Protein AF-A0A7V3DXQ4-F1 (afdb_monomer_lite)

Structure (mmCIF, N/CA/C/O backbone):
data_AF-A0A7V3DXQ4-F1
#
_entry.id   AF-A0A7V3DXQ4-F1
#
loop_
_atom_site.group_PDB
_atom_site.id
_atom_site.type_symbol
_atom_site.label_atom_id
_atom_site.label_alt_id
_atom_site.label_comp_id
_atom_site.label_asym_id
_atom_site.label_entity_id
_atom_site.label_seq_id
_atom_site.pdbx_PDB_ins_code
_atom_site.Cartn_x
_atom_site.Cartn_y
_atom_site.Cartn_z
_atom_site.occupancy
_atom_site.B_iso_or_equiv
_atom_site.auth_seq_id
_atom_site.auth_comp_id
_atom_site.auth_asym_id
_atom_site.auth_atom_id
_atom_site.pdbx_PDB_model_num
ATOM 1 N N . MET A 1 1 ? 0.485 4.173 10.092 1.00 95.25 1 MET A N 1
ATOM 2 C CA . MET A 1 1 ? 0.490 3.187 8.989 1.00 95.25 1 MET A CA 1
ATOM 3 C C . MET A 1 1 ? 1.765 3.364 8.202 1.00 95.25 1 MET A C 1
ATOM 5 O O . MET A 1 1 ? 2.029 4.469 7.755 1.00 95.25 1 MET A O 1
ATOM 9 N N . PHE A 1 2 ? 2.516 2.291 8.018 1.00 97.06 2 PHE A N 1
ATOM 10 C CA . PHE A 1 2 ? 3.703 2.244 7.178 1.00 97.06 2 PHE A CA 1
ATOM 11 C C . PHE A 1 2 ? 3.338 1.596 5.847 1.00 97.06 2 PHE A C 1
ATOM 13 O O . PHE A 1 2 ? 2.671 0.558 5.842 1.00 97.06 2 PHE A O 1
ATOM 20 N N . ILE A 1 3 ? 3.712 2.198 4.721 1.00 97.31 3 ILE A N 1
ATOM 21 C CA . ILE A 1 3 ? 3.356 1.670 3.398 1.00 97.31 3 ILE A CA 1
ATOM 22 C C . ILE A 1 3 ? 4.396 2.017 2.335 1.00 97.31 3 ILE A C 1
ATOM 24 O O . ILE A 1 3 ? 4.902 3.132 2.266 1.00 97.31 3 ILE A O 1
ATOM 28 N N . THR A 1 4 ? 4.681 1.060 1.457 1.00 95.81 4 THR A N 1
ATOM 29 C CA . THR A 1 4 ? 5.441 1.282 0.226 1.00 95.81 4 THR A CA 1
ATOM 30 C C . THR A 1 4 ? 4.990 0.321 -0.866 1.00 95.81 4 THR A C 1
ATOM 32 O O . THR A 1 4 ? 4.378 -0.715 -0.595 1.00 95.81 4 THR A O 1
ATOM 35 N N . ALA A 1 5 ? 5.284 0.658 -2.117 1.00 93.19 5 ALA A N 1
ATOM 36 C CA . ALA A 1 5 ? 5.005 -0.201 -3.255 1.00 93.19 5 ALA A CA 1
ATOM 37 C C . ALA A 1 5 ? 6.027 0.012 -4.366 1.00 93.19 5 ALA A C 1
ATOM 39 O O . ALA A 1 5 ? 6.493 1.134 -4.566 1.00 93.19 5 ALA A O 1
ATOM 40 N N . ASP A 1 6 ? 6.275 -1.040 -5.143 1.00 89.31 6 ASP A N 1
ATOM 41 C CA . ASP A 1 6 ? 6.931 -0.907 -6.439 1.00 89.31 6 ASP A CA 1
ATOM 42 C C . ASP A 1 6 ? 5.851 -0.830 -7.538 1.00 89.31 6 ASP A C 1
ATOM 44 O O . ASP A 1 6 ? 5.105 -1.786 -7.761 1.00 89.31 6 ASP A O 1
ATOM 48 N N . THR A 1 7 ? 5.678 0.290 -8.242 1.00 84.50 7 THR A N 1
ATOM 49 C CA . THR A 1 7 ? 6.496 1.524 -8.203 1.00 84.50 7 THR A CA 1
ATOM 50 C C . THR A 1 7 ? 5.781 2.647 -7.448 1.00 84.50 7 THR A C 1
ATOM 52 O O . THR A 1 7 ? 6.397 3.547 -6.882 1.00 84.50 7 THR A O 1
ATOM 55 N N . ARG A 1 8 ? 4.446 2.631 -7.469 1.00 89.75 8 ARG A N 1
ATOM 56 C CA . ARG A 1 8 ? 3.579 3.630 -6.838 1.00 89.75 8 ARG A CA 1
ATOM 57 C C . ARG A 1 8 ? 2.358 2.960 -6.239 1.00 89.75 8 ARG A C 1
ATOM 59 O O . ARG A 1 8 ? 1.908 1.928 -6.737 1.00 89.75 8 ARG A O 1
ATOM 66 N N . TYR A 1 9 ? 1.760 3.605 -5.247 1.00 93.56 9 TYR A N 1
ATOM 67 C CA . TYR A 1 9 ? 0.495 3.187 -4.665 1.00 93.56 9 TYR A CA 1
ATOM 68 C C . TYR A 1 9 ? -0.515 4.337 -4.585 1.00 93.56 9 TYR A C 1
ATOM 70 O O . TYR A 1 9 ? -0.148 5.507 -4.496 1.00 93.56 9 TYR A O 1
ATOM 78 N N . GLN A 1 10 ? -1.803 3.999 -4.580 1.00 94.50 10 GLN A N 1
ATOM 79 C CA . GLN A 1 10 ? -2.878 4.859 -4.078 1.00 94.50 10 GLN A CA 1
ATOM 80 C C . GLN A 1 10 ? -3.597 4.113 -2.957 1.00 94.50 10 GLN A C 1
ATOM 82 O O . GLN A 1 10 ? -4.130 3.027 -3.204 1.00 94.50 10 GLN A O 1
ATOM 87 N N . LEU A 1 11 ? -3.588 4.675 -1.750 1.00 95.69 11 LEU A N 1
ATOM 88 C CA . LEU A 1 11 ? -4.205 4.087 -0.564 1.00 95.69 11 LEU A CA 1
ATOM 89 C C . LEU A 1 11 ? -5.629 4.614 -0.388 1.00 95.69 11 LEU A C 1
ATOM 91 O O . LEU A 1 11 ? -5.883 5.819 -0.467 1.00 95.69 11 LEU A O 1
ATOM 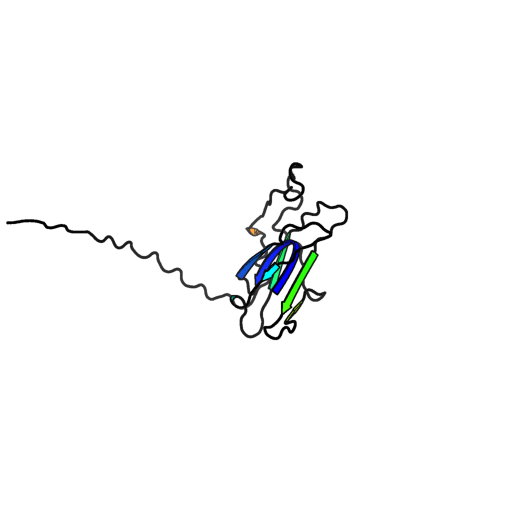95 N N . TYR A 1 12 ? -6.536 3.689 -0.098 1.00 95.62 12 TYR A N 1
ATOM 96 C CA . TYR A 1 12 ? -7.906 3.959 0.294 1.00 95.62 12 TYR A CA 1
ATOM 97 C C . TYR A 1 12 ? -8.228 3.221 1.591 1.00 95.62 12 TYR A C 1
ATOM 99 O O . TYR A 1 12 ? -7.933 2.030 1.714 1.00 95.62 12 TYR A O 1
ATOM 107 N N . ILE A 1 13 ? -8.895 3.891 2.525 1.00 95.69 13 ILE A N 1
ATOM 108 C CA . ILE A 1 13 ? -9.438 3.281 3.743 1.00 95.69 13 ILE A CA 1
ATOM 109 C C . ILE A 1 13 ? -10.933 3.566 3.763 1.00 95.69 13 ILE A C 1
ATOM 111 O O . ILE A 1 13 ? -11.358 4.696 3.541 1.00 95.69 13 ILE A O 1
ATOM 115 N N . ASN A 1 14 ? -11.746 2.521 3.928 1.00 94.31 14 ASN A N 1
ATOM 116 C CA . ASN A 1 14 ? -13.212 2.612 3.924 1.00 94.31 14 ASN A CA 1
ATOM 117 C C . ASN A 1 14 ? -13.784 3.359 2.697 1.00 94.31 14 ASN A C 1
ATOM 119 O O . ASN A 1 14 ? -14.816 4.019 2.761 1.00 94.31 14 ASN A O 1
ATOM 123 N N . GLY A 1 15 ? -13.096 3.256 1.555 1.00 89.19 15 GLY A N 1
ATOM 124 C CA . GLY A 1 15 ? -13.475 3.890 0.288 1.00 89.19 15 GLY A CA 1
ATOM 125 C C . GLY A 1 15 ? -13.032 5.347 0.137 1.00 89.19 15 GLY A C 1
ATOM 126 O O . GLY A 1 15 ? -13.144 5.895 -0.960 1.00 89.19 15 GLY A O 1
ATOM 127 N N . GLN A 1 16 ? -12.488 5.960 1.186 1.00 93.38 16 GLN A N 1
ATOM 128 C CA . GLN A 1 16 ? -11.931 7.308 1.146 1.00 93.38 16 GLN A CA 1
ATOM 129 C C . GLN A 1 16 ? -10.476 7.264 0.683 1.00 93.38 16 GLN A C 1
ATOM 131 O O . GLN A 1 16 ? -9.716 6.388 1.086 1.00 93.38 16 GLN A O 1
ATOM 136 N N . PHE A 1 17 ? -10.102 8.190 -0.201 1.00 94.62 17 PHE A N 1
ATOM 137 C CA . PHE A 1 1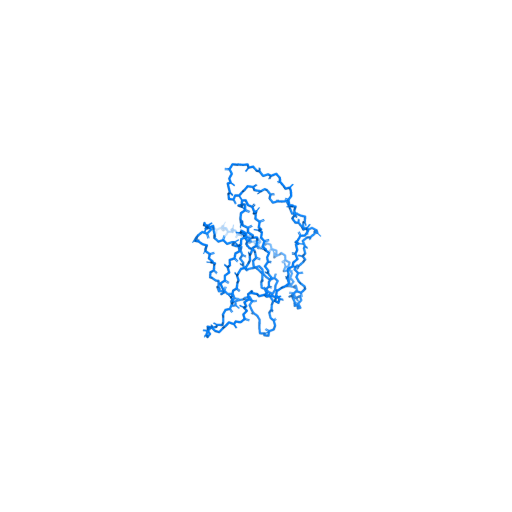7 ? -8.714 8.357 -0.626 1.00 94.62 17 PHE A CA 1
ATOM 138 C C . PHE A 1 17 ? -7.893 8.943 0.522 1.00 94.62 17 PHE A C 1
ATOM 140 O O . PHE A 1 17 ? -8.299 9.952 1.091 1.00 94.62 17 PHE A O 1
ATOM 147 N N . VAL A 1 18 ? -6.749 8.323 0.813 1.00 95.94 18 VAL A N 1
ATOM 148 C CA . VAL A 1 18 ? -5.817 8.773 1.854 1.00 95.94 18 VAL A CA 1
ATOM 149 C C . VAL A 1 18 ? -4.644 9.506 1.208 1.00 95.94 18 VAL A C 1
ATOM 151 O O . VAL A 1 18 ? -4.484 10.708 1.376 1.00 95.94 18 VAL A O 1
ATOM 154 N N . GLN A 1 19 ? -3.840 8.787 0.417 1.00 95.06 19 GLN A N 1
ATOM 155 C CA . GLN A 1 19 ? -2.609 9.315 -0.168 1.00 95.06 19 GLN A CA 1
ATOM 156 C C . GLN A 1 19 ? -2.203 8.551 -1.436 1.00 95.06 19 GLN A C 1
ATOM 158 O O . GLN A 1 19 ? -2.580 7.391 -1.648 1.00 95.06 19 GLN A O 1
ATOM 163 N N . ARG A 1 20 ? -1.396 9.209 -2.279 1.00 94.00 20 ARG A N 1
ATOM 164 C CA . ARG A 1 20 ? -0.604 8.584 -3.343 1.00 94.00 20 ARG A CA 1
ATOM 165 C C . ARG A 1 20 ? 0.883 8.651 -2.986 1.00 94.00 20 ARG A C 1
ATOM 167 O O . ARG A 1 20 ? 1.385 9.734 -2.710 1.00 94.00 20 ARG A O 1
ATOM 174 N N . GLY A 1 21 ? 1.561 7.514 -3.072 1.00 90.62 21 GLY A N 1
ATOM 175 C CA . GLY A 1 21 ? 3.014 7.370 -2.942 1.00 90.62 21 GLY A CA 1
ATOM 176 C C . GLY A 1 21 ? 3.536 6.385 -3.997 1.00 90.62 21 GLY A C 1
ATOM 177 O O . GLY A 1 21 ? 2.894 6.197 -5.033 1.00 90.62 21 GLY A O 1
ATOM 178 N N . SER A 1 22 ? 4.661 5.699 -3.820 1.00 79.81 22 SER A N 1
ATOM 179 C CA . SER A 1 22 ? 5.674 5.868 -2.773 1.00 79.81 22 SER A CA 1
ATOM 180 C C . SER A 1 22 ? 6.598 7.046 -3.106 1.00 79.81 22 SER A C 1
ATOM 182 O O . SER A 1 22 ? 6.611 7.519 -4.251 1.00 79.81 22 SER A O 1
ATOM 184 N N . ALA A 1 23 ? 7.382 7.515 -2.137 1.00 80.88 23 ALA A N 1
ATOM 185 C CA . ALA A 1 23 ? 8.510 8.388 -2.437 1.00 80.88 23 ALA A CA 1
ATOM 186 C C . ALA A 1 23 ? 9.464 7.697 -3.431 1.00 80.88 23 ALA A C 1
ATOM 188 O O . ALA A 1 23 ? 9.719 6.491 -3.356 1.00 80.88 23 ALA A O 1
ATOM 189 N N . LEU A 1 24 ? 9.997 8.469 -4.383 1.00 77.50 24 LEU A N 1
ATOM 190 C CA . LEU A 1 24 ? 10.990 7.945 -5.316 1.00 77.50 24 LEU A CA 1
ATOM 191 C C . LEU A 1 24 ? 12.207 7.446 -4.543 1.00 77.50 24 LEU A C 1
ATOM 193 O O . LEU A 1 24 ? 12.743 8.147 -3.688 1.00 77.50 24 LEU A O 1
ATOM 197 N N . SER A 1 25 ? 12.647 6.240 -4.871 1.00 77.62 25 SER A N 1
ATOM 198 C CA . SER A 1 25 ? 13.783 5.599 -4.223 1.00 77.62 25 SER A CA 1
ATOM 199 C C . SER A 1 25 ? 14.556 4.738 -5.211 1.00 77.62 25 SER A C 1
ATOM 201 O O . SER A 1 25 ? 14.055 4.375 -6.277 1.00 77.62 25 SER A O 1
ATOM 203 N N . VAL A 1 26 ? 15.799 4.429 -4.852 1.00 76.62 26 VAL A N 1
ATOM 204 C CA . VAL A 1 26 ? 16.623 3.449 -5.565 1.00 76.62 26 VAL A CA 1
ATOM 205 C C . VAL A 1 26 ? 16.406 2.062 -4.951 1.00 76.62 26 VAL A C 1
ATOM 207 O O . VAL A 1 26 ? 16.128 1.988 -3.753 1.00 76.62 26 VAL A O 1
ATOM 210 N N . PRO A 1 27 ? 16.572 0.963 -5.710 1.00 73.44 27 PRO A N 1
ATOM 211 C CA . PRO A 1 27 ? 16.271 -0.389 -5.222 1.00 73.44 27 PRO A CA 1
ATOM 212 C C . PRO A 1 27 ? 16.962 -0.765 -3.901 1.00 73.44 27 PRO A C 1
ATOM 214 O O . PRO A 1 27 ? 16.385 -1.458 -3.071 1.00 73.44 27 PRO A O 1
ATOM 217 N N . PHE A 1 28 ? 18.185 -0.273 -3.675 1.00 79.75 28 PHE A N 1
ATOM 218 C CA . PHE A 1 28 ? 18.970 -0.567 -2.469 1.00 79.75 28 PHE A CA 1
ATOM 219 C C . PHE A 1 28 ? 18.610 0.301 -1.250 1.00 79.75 28 PHE A C 1
ATOM 221 O O . PHE A 1 28 ? 19.049 0.001 -0.144 1.00 79.75 28 PHE A O 1
ATOM 228 N N . PHE A 1 29 ? 17.815 1.360 -1.434 1.00 83.38 29 PHE A N 1
ATOM 229 C CA . PHE A 1 29 ? 17.382 2.284 -0.379 1.00 83.38 29 PHE A CA 1
ATOM 230 C C . PHE A 1 29 ? 15.907 2.643 -0.583 1.00 83.38 29 PHE A C 1
ATOM 232 O O . PHE A 1 29 ? 15.564 3.796 -0.849 1.00 83.38 29 PHE A O 1
ATOM 239 N N . HIS A 1 30 ? 15.035 1.634 -0.514 1.00 85.00 30 HIS A N 1
ATOM 240 C CA . HIS A 1 30 ? 13.598 1.829 -0.679 1.00 85.00 30 HIS A CA 1
ATOM 241 C C . HIS A 1 30 ? 12.978 2.560 0.512 1.00 85.00 30 HIS A C 1
ATOM 243 O O . HIS A 1 30 ? 13.060 2.107 1.653 1.00 85.00 30 HIS A O 1
ATOM 249 N N . TYR A 1 31 ? 12.323 3.682 0.221 1.00 91.38 31 TYR A N 1
ATOM 250 C CA . TYR A 1 31 ? 11.561 4.438 1.206 1.00 91.38 31 TYR A CA 1
ATOM 251 C C . TYR A 1 31 ? 10.168 3.839 1.407 1.00 91.38 31 TYR A C 1
ATOM 253 O O . TYR A 1 31 ? 9.603 3.191 0.519 1.00 91.38 31 TYR A O 1
ATOM 261 N N . TYR A 1 32 ? 9.614 4.094 2.585 1.00 94.38 32 TYR A N 1
ATOM 262 C CA . TYR A 1 32 ? 8.211 3.894 2.904 1.00 94.38 32 TYR A CA 1
ATOM 263 C C . TYR A 1 32 ? 7.643 5.192 3.465 1.00 94.38 32 TYR A C 1
ATOM 265 O O . TYR A 1 32 ? 8.375 6.009 4.022 1.00 94.38 32 TYR A O 1
ATOM 273 N N . ASP A 1 33 ? 6.336 5.357 3.322 1.00 95.88 33 ASP A N 1
ATOM 274 C CA . ASP A 1 33 ? 5.611 6.466 3.919 1.00 95.88 33 ASP A CA 1
ATOM 275 C C . ASP A 1 33 ? 5.086 6.051 5.299 1.00 95.88 33 ASP A C 1
ATOM 277 O O . ASP A 1 33 ? 4.590 4.933 5.470 1.00 95.88 33 ASP A O 1
ATOM 281 N N . GLU A 1 34 ? 5.166 6.963 6.267 1.00 96.12 34 GLU A N 1
ATOM 282 C CA . GLU A 1 34 ? 4.526 6.856 7.579 1.00 96.12 34 GLU A CA 1
ATOM 283 C C . GLU A 1 34 ? 3.336 7.819 7.637 1.00 96.12 34 GLU A C 1
ATOM 285 O O . GLU A 1 34 ? 3.488 9.030 7.489 1.00 96.12 34 GLU A O 1
ATOM 290 N N . LEU A 1 35 ? 2.137 7.264 7.812 1.00 96.06 35 LEU A N 1
ATOM 291 C CA . LEU A 1 35 ? 0.866 7.976 7.713 1.00 96.06 35 LEU A CA 1
ATOM 292 C C . LEU A 1 35 ? 0.058 7.829 9.002 1.00 96.06 35 LEU A C 1
ATOM 294 O O . LEU A 1 35 ? -0.194 6.702 9.445 1.00 96.06 35 LEU A O 1
ATOM 298 N N . ASP A 1 36 ? -0.436 8.938 9.550 1.00 96.19 36 ASP A N 1
ATOM 299 C CA . ASP A 1 36 ? -1.579 8.890 10.461 1.00 96.19 36 ASP A CA 1
ATOM 300 C C . ASP A 1 36 ? -2.851 8.677 9.631 1.00 96.19 36 ASP A C 1
ATOM 302 O O . ASP A 1 36 ? -3.136 9.421 8.695 1.00 96.19 36 ASP A O 1
ATOM 306 N N . VAL A 1 37 ? -3.588 7.612 9.941 1.00 97.00 37 VAL A N 1
ATOM 307 C CA . VAL A 1 37 ? -4.825 7.240 9.241 1.00 97.00 37 VAL A CA 1
ATOM 308 C C . VAL A 1 37 ? -6.032 7.198 10.173 1.00 97.00 37 VAL A C 1
ATOM 310 O O . VAL A 1 37 ? -7.087 6.689 9.791 1.00 97.00 37 VAL A O 1
ATOM 313 N N . SER A 1 38 ? -5.879 7.703 11.398 1.00 96.06 38 SER A N 1
ATOM 314 C CA . SER A 1 38 ? -6.898 7.652 12.449 1.00 96.06 38 SER A CA 1
ATOM 315 C C . SER A 1 38 ? -8.239 8.240 12.002 1.00 96.06 38 SER A C 1
ATOM 317 O O . SER A 1 38 ? -9.281 7.643 12.270 1.00 96.06 38 SER A O 1
ATOM 319 N N . GLU A 1 39 ? -8.224 9.335 11.237 1.00 96.69 39 GLU A N 1
ATOM 320 C CA . GLU A 1 39 ? -9.432 10.005 10.733 1.00 96.69 39 GLU A CA 1
ATOM 321 C C . GLU A 1 39 ? -10.244 9.179 9.716 1.00 96.69 39 GLU A C 1
ATOM 323 O O . GLU A 1 39 ? -11.432 9.434 9.520 1.00 96.69 39 GLU A O 1
ATOM 328 N N . PHE A 1 40 ? -9.632 8.166 9.091 1.00 96.00 40 PHE A N 1
ATOM 329 C CA . PHE A 1 40 ? -10.285 7.307 8.096 1.00 96.00 40 PHE A CA 1
ATOM 330 C C . PHE A 1 40 ? -10.860 6.021 8.706 1.00 96.00 40 PHE A C 1
ATOM 332 O O . PHE A 1 40 ? -11.559 5.262 8.023 1.00 96.00 40 PHE A O 1
ATOM 339 N N . LEU A 1 41 ? -10.552 5.739 9.975 1.00 95.94 41 LEU A N 1
ATOM 340 C CA . LEU A 1 41 ? -10.969 4.527 10.671 1.00 95.94 41 LEU A CA 1
ATOM 341 C C . LEU A 1 41 ? -12.308 4.722 11.388 1.00 95.94 41 LEU A C 1
ATOM 343 O O . LEU A 1 41 ? -12.621 5.778 11.929 1.00 95.94 41 LEU A O 1
ATOM 347 N N . THR A 1 42 ? -13.094 3.650 11.439 1.00 94.69 42 THR A N 1
ATOM 348 C CA . THR A 1 42 ? -14.361 3.590 12.178 1.00 94.69 42 THR A CA 1
ATOM 349 C C . THR A 1 42 ? -14.336 2.462 13.207 1.00 94.69 42 THR A C 1
ATOM 351 O O . THR A 1 42 ? -13.657 1.458 12.972 1.00 94.69 42 THR A O 1
ATOM 354 N N . PRO A 1 43 ? -15.096 2.549 14.314 1.00 93.25 43 PRO A N 1
ATOM 355 C CA . PRO A 1 43 ? -15.248 1.427 15.234 1.00 93.25 43 PRO A CA 1
ATOM 356 C C . PRO A 1 43 ? -15.728 0.156 14.516 1.00 93.25 43 PRO A C 1
ATOM 358 O O . PRO A 1 43 ? -16.676 0.187 13.731 1.00 93.25 43 PRO A O 1
ATOM 361 N N . GLY A 1 44 ? -15.085 -0.978 14.800 1.00 93.75 44 GLY A N 1
ATOM 362 C CA . GLY A 1 44 ? -15.424 -2.268 14.202 1.00 93.75 44 GLY A CA 1
ATOM 363 C C . GLY A 1 44 ? -14.662 -2.566 12.907 1.00 93.75 44 GLY A C 1
ATOM 364 O O . GLY A 1 44 ? -13.438 -2.447 12.843 1.00 93.75 44 GLY A O 1
ATOM 365 N N . ARG A 1 45 ? -15.371 -3.059 11.882 1.00 93.44 45 ARG A N 1
ATOM 366 C CA . ARG A 1 45 ? -14.742 -3.567 10.654 1.00 93.44 45 ARG A CA 1
ATOM 367 C C . ARG A 1 45 ? -14.337 -2.419 9.732 1.00 93.44 45 ARG A C 1
ATOM 369 O O . ARG A 1 45 ? -15.192 -1.713 9.214 1.00 93.44 45 ARG A O 1
ATOM 376 N N . ASN A 1 46 ? -13.043 -2.347 9.442 1.00 95.06 46 ASN A N 1
ATOM 377 C CA . ASN A 1 46 ? -12.462 -1.447 8.452 1.00 95.06 46 ASN A CA 1
ATOM 378 C C . ASN A 1 46 ? -11.990 -2.236 7.229 1.00 95.06 46 ASN A C 1
ATOM 380 O O . ASN A 1 46 ? -11.795 -3.454 7.295 1.00 95.06 46 ASN A O 1
ATOM 384 N N . CYS A 1 47 ? -11.785 -1.550 6.109 1.00 95.12 47 CYS A N 1
ATOM 385 C CA . CYS A 1 47 ? -11.152 -2.153 4.945 1.00 95.12 47 CYS A CA 1
ATOM 386 C C . CYS A 1 47 ? -10.169 -1.190 4.280 1.00 95.12 47 CYS A C 1
ATOM 388 O O . CYS A 1 47 ? -10.529 -0.070 3.921 1.00 95.12 47 CYS A O 1
ATOM 390 N N . ALA A 1 48 ? -8.937 -1.664 4.096 1.00 95.44 48 ALA A N 1
ATOM 391 C CA . ALA A 1 48 ? -7.915 -1.000 3.305 1.00 95.44 48 ALA A CA 1
ATOM 392 C C . ALA A 1 48 ? -7.911 -1.568 1.880 1.00 95.44 48 ALA A C 1
ATOM 394 O O . ALA A 1 48 ? -7.967 -2.783 1.678 1.00 95.44 48 ALA A O 1
ATOM 395 N N . ALA A 1 49 ? -7.827 -0.686 0.890 1.00 95.62 49 ALA A N 1
ATOM 396 C CA . ALA A 1 49 ? -7.648 -1.037 -0.509 1.00 95.62 49 ALA A CA 1
ATOM 397 C C . ALA A 1 49 ? -6.489 -0.225 -1.085 1.00 95.62 49 ALA A C 1
ATOM 399 O O . ALA A 1 49 ? -6.368 0.971 -0.828 1.00 95.62 49 ALA A O 1
ATOM 400 N N . VAL A 1 50 ? -5.642 -0.872 -1.883 1.00 95.38 50 VAL A N 1
ATOM 401 C CA . VAL A 1 50 ? -4.460 -0.234 -2.465 1.00 95.38 50 VAL A CA 1
ATOM 402 C C . VAL A 1 50 ? -4.412 -0.510 -3.958 1.00 95.38 50 VAL A C 1
ATOM 404 O O . VAL A 1 50 ? -4.542 -1.653 -4.394 1.00 95.38 50 VAL A O 1
ATOM 407 N N . ILE A 1 51 ? -4.222 0.542 -4.750 1.00 93.31 51 ILE A N 1
ATOM 408 C CA . ILE A 1 51 ? -3.936 0.419 -6.180 1.00 93.31 51 ILE A CA 1
ATOM 409 C C . ILE A 1 51 ? -2.430 0.509 -6.350 1.00 93.31 51 ILE A C 1
ATOM 411 O O . ILE A 1 51 ? -1.869 1.583 -6.157 1.00 93.31 51 ILE A O 1
ATOM 415 N N . VAL A 1 52 ? -1.796 -0.596 -6.734 1.00 92.62 52 VAL A N 1
ATOM 416 C CA . VAL A 1 52 ? -0.370 -0.628 -7.073 1.00 92.62 52 VAL A CA 1
ATOM 417 C C . VAL A 1 52 ? -0.202 -0.368 -8.565 1.00 92.62 52 VAL A C 1
ATOM 419 O O . VAL A 1 52 ? -0.813 -1.040 -9.397 1.00 92.62 52 VAL A O 1
ATOM 422 N N . GLN A 1 53 ? 0.620 0.621 -8.899 1.00 89.44 53 GLN A N 1
ATOM 423 C CA . GLN A 1 53 ? 1.027 0.931 -10.264 1.00 89.44 53 GLN A CA 1
ATOM 424 C C . GLN A 1 53 ? 2.496 0.552 -10.411 1.00 89.44 53 GLN A C 1
ATOM 426 O O . GLN A 1 53 ? 3.389 1.268 -9.960 1.00 89.44 53 GLN A O 1
ATOM 431 N N . TYR A 1 54 ? 2.720 -0.606 -11.015 1.00 89.31 54 TYR A N 1
ATOM 432 C CA . TYR A 1 54 ? 4.043 -1.140 -11.289 1.00 89.31 54 TYR A CA 1
ATOM 433 C C . TYR A 1 54 ? 4.464 -0.776 -12.713 1.00 89.31 54 TYR A C 1
ATOM 435 O O . TYR A 1 54 ? 3.730 -1.075 -13.657 1.00 89.31 54 TYR A O 1
ATOM 443 N N . VAL A 1 55 ? 5.611 -0.107 -12.853 1.00 84.81 55 VAL A N 1
ATOM 444 C CA . VAL A 1 55 ? 6.124 0.355 -14.154 1.00 84.81 55 VAL A CA 1
ATOM 445 C C . VAL A 1 55 ? 6.972 -0.724 -14.831 1.00 84.81 55 VAL A C 1
ATOM 447 O O . VAL A 1 55 ? 6.840 -0.930 -16.030 1.00 84.81 55 VAL A O 1
ATOM 450 N N . GLY A 1 56 ? 7.799 -1.441 -14.064 1.00 82.31 56 GLY A N 1
ATOM 451 C CA . GLY A 1 56 ? 8.586 -2.572 -14.565 1.00 82.31 56 GLY A CA 1
ATOM 452 C C . GLY A 1 56 ? 9.716 -2.225 -15.533 1.00 82.31 56 GLY A C 1
ATOM 453 O O . GLY A 1 56 ? 10.000 -2.998 -16.438 1.00 82.31 56 GLY A O 1
ATOM 454 N N . ASN A 1 57 ? 10.374 -1.078 -15.340 1.00 76.50 57 ASN A N 1
ATOM 455 C CA . ASN A 1 57 ? 11.516 -0.646 -16.161 1.00 76.50 57 ASN A CA 1
ATOM 456 C C . ASN A 1 57 ? 12.860 -1.285 -15.759 1.00 76.50 57 ASN A C 1
ATOM 458 O O . ASN A 1 57 ? 13.885 -0.963 -16.353 1.00 76.50 57 ASN A O 1
ATOM 462 N N . SER A 1 58 ? 12.882 -2.136 -14.732 1.00 74.06 58 SER A N 1
ATOM 463 C CA . SER A 1 58 ? 14.076 -2.860 -14.299 1.00 74.06 58 SER A CA 1
ATOM 464 C C . SER A 1 58 ? 13.861 -4.346 -14.557 1.00 74.06 58 SER A C 1
ATOM 466 O O . SER A 1 58 ? 12.820 -4.885 -14.190 1.00 74.06 58 SER A O 1
ATOM 468 N N . GLU A 1 59 ? 14.832 -4.992 -15.206 1.00 70.69 59 GLU A N 1
ATOM 469 C CA . GLU A 1 59 ? 14.724 -6.395 -15.638 1.00 70.69 59 GLU A CA 1
ATOM 470 C C . GLU A 1 59 ? 14.484 -7.365 -14.469 1.00 70.69 59 GLU A C 1
ATOM 472 O O . GLU A 1 59 ? 13.803 -8.374 -14.642 1.00 70.69 59 GLU A O 1
ATOM 477 N N . ASP A 1 60 ? 14.949 -7.009 -13.268 1.00 74.50 60 ASP A N 1
ATOM 478 C CA . ASP A 1 60 ? 14.836 -7.834 -12.062 1.00 74.50 60 ASP A CA 1
ATOM 479 C C . ASP A 1 60 ? 13.749 -7.368 -11.079 1.00 74.50 60 ASP A C 1
ATOM 481 O O . ASP A 1 60 ? 13.594 -7.962 -10.005 1.00 74.50 60 ASP A O 1
ATOM 485 N N . SER A 1 61 ? 12.976 -6.320 -11.398 1.00 77.94 61 SER A N 1
ATOM 486 C CA . SER A 1 61 ? 11.943 -5.840 -10.475 1.00 77.94 61 SER A CA 1
ATOM 487 C C . SER A 1 61 ? 10.634 -6.626 -10.581 1.00 77.94 61 SER A C 1
ATOM 489 O O . SER A 1 61 ? 10.338 -7.333 -11.552 1.00 77.94 61 SER A O 1
ATOM 491 N N . ARG A 1 62 ? 9.839 -6.561 -9.510 1.00 83.75 62 ARG A N 1
ATOM 492 C CA . ARG A 1 62 ? 8.517 -7.186 -9.424 1.00 83.75 62 ARG A CA 1
ATOM 493 C C . ARG A 1 62 ? 7.570 -6.229 -8.728 1.00 83.75 62 ARG A C 1
ATOM 495 O O . ARG A 1 62 ? 7.911 -5.665 -7.695 1.00 83.75 62 ARG A O 1
ATOM 502 N N . GLY A 1 63 ? 6.353 -6.114 -9.255 1.00 88.19 63 GLY A N 1
ATOM 503 C CA . GLY A 1 63 ? 5.304 -5.342 -8.599 1.00 88.19 63 GLY A CA 1
ATOM 504 C C . GLY A 1 63 ? 5.045 -5.872 -7.190 1.00 88.19 63 GLY A C 1
ATOM 505 O O . GLY A 1 63 ? 4.801 -7.067 -7.007 1.00 88.19 63 GLY A O 1
ATOM 506 N N . GLY A 1 64 ? 5.095 -4.978 -6.207 1.00 91.44 64 GLY A N 1
ATOM 507 C CA . GLY A 1 64 ? 5.027 -5.336 -4.795 1.00 91.44 64 GLY A CA 1
ATOM 508 C C . GLY A 1 64 ? 4.324 -4.274 -3.962 1.00 91.44 64 GLY A C 1
ATOM 509 O O . GLY A 1 64 ? 4.291 -3.101 -4.327 1.00 91.44 64 GLY A O 1
ATOM 510 N N . LEU A 1 65 ? 3.758 -4.709 -2.840 1.00 95.19 65 LEU A N 1
ATOM 511 C CA . LEU A 1 65 ? 3.157 -3.869 -1.811 1.00 95.19 65 LEU A CA 1
ATOM 512 C C . LEU A 1 65 ? 3.603 -4.404 -0.457 1.00 95.19 65 LEU A C 1
ATOM 514 O O . LEU A 1 65 ? 3.437 -5.595 -0.187 1.00 95.19 65 LEU A O 1
ATOM 518 N N . LEU A 1 66 ? 4.104 -3.515 0.389 1.00 95.94 66 LEU A N 1
ATOM 519 C CA . LEU A 1 66 ? 4.349 -3.794 1.794 1.00 95.94 66 LEU A CA 1
ATOM 520 C C . LEU A 1 66 ? 3.619 -2.734 2.608 1.00 95.94 66 LEU A C 1
ATOM 522 O O . LEU A 1 66 ? 3.814 -1.539 2.378 1.00 95.94 66 LEU A O 1
ATOM 526 N N . ALA A 1 67 ? 2.753 -3.163 3.521 1.00 97.31 67 ALA A N 1
ATOM 527 C CA . ALA A 1 67 ? 2.052 -2.243 4.400 1.00 97.31 67 ALA A CA 1
ATOM 528 C C . ALA A 1 67 ? 1.779 -2.857 5.772 1.00 97.31 67 ALA A C 1
ATOM 530 O O . ALA A 1 67 ? 1.423 -4.033 5.873 1.00 97.31 67 ALA A O 1
ATOM 531 N N . GLU A 1 68 ? 1.876 -2.025 6.802 1.00 97.94 68 GLU A N 1
ATOM 532 C CA . GLU A 1 68 ? 1.570 -2.367 8.186 1.00 97.94 68 GLU A CA 1
ATOM 533 C C . GLU A 1 68 ? 0.841 -1.205 8.873 1.00 97.94 68 GLU A C 1
ATOM 535 O O . GLU A 1 68 ? 1.212 -0.037 8.745 1.00 97.94 68 GLU A O 1
ATOM 540 N N . LEU A 1 69 ? -0.224 -1.511 9.605 1.00 97.69 69 LEU A N 1
ATOM 541 C CA . LEU A 1 69 ? -0.922 -0.570 10.471 1.00 97.69 69 LEU A CA 1
ATOM 542 C C . LEU A 1 69 ? -0.780 -1.048 11.908 1.00 97.69 69 LEU A C 1
ATOM 544 O O . LEU A 1 69 ? -1.172 -2.169 12.224 1.00 97.69 69 LEU A O 1
ATOM 548 N N . THR A 1 70 ? -0.296 -0.165 12.769 1.00 97.38 70 THR A N 1
ATOM 549 C CA . THR A 1 70 ? -0.196 -0.371 14.209 1.00 97.38 70 THR A CA 1
ATOM 550 C C . THR A 1 70 ? -1.250 0.449 14.950 1.00 97.38 70 THR A C 1
ATOM 552 O O . THR A 1 70 ? -1.707 1.489 14.467 1.00 97.38 70 THR A O 1
ATOM 555 N N . GLY A 1 71 ? -1.668 -0.049 16.111 1.00 94.50 71 GLY A N 1
ATOM 556 C CA . GLY A 1 71 ? -2.462 0.696 17.077 1.00 94.50 71 GLY A CA 1
ATOM 557 C C . GLY A 1 71 ? -1.613 1.718 17.829 1.00 94.50 71 GLY A C 1
ATOM 558 O O . GLY A 1 71 ? -0.387 1.735 17.724 1.00 94.50 71 GLY A O 1
ATOM 559 N N . ALA A 1 72 ? -2.271 2.564 18.623 1.00 90.69 72 ALA A N 1
ATOM 560 C CA . ALA A 1 72 ? -1.588 3.538 19.480 1.00 90.69 72 ALA A CA 1
ATOM 561 C C . ALA A 1 72 ? -0.691 2.875 20.546 1.00 90.69 72 ALA A C 1
ATOM 563 O O . ALA A 1 72 ? 0.238 3.494 21.053 1.00 90.69 72 ALA A O 1
ATOM 564 N N . ASP A 1 73 ? -0.965 1.613 20.870 1.00 93.06 73 ASP A N 1
ATOM 565 C CA . ASP A 1 73 ? -0.169 0.746 21.740 1.00 93.06 73 ASP A CA 1
ATOM 566 C C . ASP A 1 73 ? 1.008 0.066 21.013 1.00 93.06 73 ASP A C 1
ATOM 568 O O . ASP A 1 73 ? 1.757 -0.694 21.625 1.00 93.06 73 ASP A O 1
ATOM 572 N N . GLY A 1 74 ? 1.174 0.318 19.711 1.00 91.75 74 GLY A N 1
ATOM 573 C CA . GLY A 1 74 ? 2.186 -0.309 18.865 1.00 91.75 74 GLY A CA 1
ATOM 574 C C . GLY A 1 74 ? 1.825 -1.718 18.388 1.00 91.75 74 GLY A C 1
ATOM 575 O O . GLY A 1 74 ? 2.600 -2.311 17.639 1.00 91.75 74 GLY A O 1
ATOM 576 N N . ALA A 1 75 ? 0.666 -2.267 18.765 1.00 94.12 75 ALA A N 1
ATOM 577 C CA . ALA A 1 75 ? 0.270 -3.606 18.340 1.00 94.12 75 ALA A CA 1
ATOM 578 C C . ALA A 1 75 ? -0.144 -3.619 16.853 1.00 94.12 75 ALA A C 1
ATOM 580 O O . ALA A 1 75 ? -0.848 -2.707 16.408 1.00 94.12 75 ALA A O 1
ATOM 581 N N . PRO A 1 76 ? 0.235 -4.639 16.059 1.00 94.12 76 PRO A N 1
ATOM 582 C CA . PRO A 1 76 ? -0.151 -4.711 14.654 1.00 94.12 76 PRO A CA 1
ATOM 583 C C . PRO A 1 76 ? -1.657 -4.977 14.513 1.00 94.12 76 PRO A C 1
ATOM 585 O O . PRO A 1 76 ? -2.177 -5.994 14.972 1.00 94.12 76 PRO A O 1
ATOM 588 N N . LEU A 1 77 ? -2.358 -4.072 13.833 1.00 95.19 77 LEU A N 1
ATOM 589 C CA . LEU A 1 77 ? -3.784 -4.173 13.501 1.00 95.19 77 LEU A CA 1
ATOM 590 C C . LEU A 1 77 ? -4.016 -4.761 12.102 1.00 95.19 77 LEU A C 1
ATOM 592 O O . LEU A 1 77 ? -5.050 -5.377 11.844 1.00 95.19 77 LEU A O 1
ATOM 596 N N . LEU A 1 78 ? -3.074 -4.549 11.180 1.00 95.75 78 LEU A N 1
ATOM 597 C CA . LEU A 1 78 ? -3.118 -5.056 9.808 1.00 95.75 78 LEU A CA 1
ATOM 598 C C . LEU A 1 78 ? -1.696 -5.152 9.255 1.00 95.75 78 LEU A C 1
ATOM 600 O O . LEU A 1 78 ? -0.919 -4.221 9.416 1.00 95.75 78 LEU A O 1
ATOM 604 N N . ALA A 1 79 ? -1.395 -6.223 8.525 1.00 97.38 79 ALA A N 1
ATOM 605 C CA . ALA A 1 79 ? -0.175 -6.340 7.734 1.00 97.38 79 ALA A CA 1
ATOM 606 C C . ALA A 1 79 ? -0.481 -6.999 6.383 1.00 97.38 79 ALA A C 1
ATOM 608 O O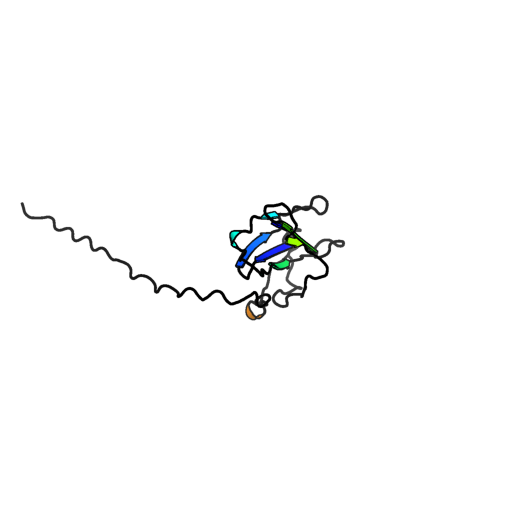 . ALA A 1 79 ? -1.395 -7.828 6.271 1.00 97.38 79 ALA A O 1
ATOM 609 N N . THR A 1 80 ? 0.265 -6.634 5.341 1.00 97.12 80 THR A N 1
ATOM 610 C CA . THR A 1 80 ? 0.227 -7.333 4.049 1.00 97.12 80 THR A CA 1
ATOM 611 C C . THR A 1 80 ? 0.675 -8.778 4.211 1.00 97.12 80 THR A C 1
ATOM 613 O O . THR A 1 80 ? 1.752 -9.045 4.732 1.00 97.12 80 THR A O 1
ATOM 616 N N . ASN A 1 81 ? -0.156 -9.718 3.763 1.00 96.44 81 ASN A N 1
ATOM 617 C CA . ASN A 1 81 ? 0.099 -11.155 3.856 1.00 96.44 81 ASN A CA 1
ATOM 618 C C . ASN A 1 81 ? -0.701 -11.922 2.782 1.00 96.44 81 ASN A C 1
ATOM 620 O O . ASN A 1 81 ? -1.419 -11.325 1.979 1.00 96.44 81 ASN A O 1
ATOM 624 N N . ALA A 1 82 ? -0.626 -13.256 2.792 1.00 95.81 82 ALA A N 1
ATOM 625 C CA . ALA A 1 82 ? -1.306 -14.120 1.820 1.00 95.81 82 ALA A CA 1
ATOM 626 C C . ALA A 1 82 ? -2.851 -14.071 1.867 1.00 95.81 82 ALA A C 1
ATOM 628 O O . ALA A 1 82 ? -3.504 -14.600 0.970 1.00 95.81 82 ALA A O 1
ATOM 629 N N . GLN A 1 83 ? -3.457 -13.455 2.888 1.00 95.00 83 GLN A N 1
ATOM 630 C CA . GLN A 1 83 ? -4.913 -13.284 2.976 1.00 95.00 83 GLN A CA 1
ATOM 631 C C . GLN A 1 83 ? -5.414 -12.086 2.157 1.00 95.00 83 GLN A C 1
ATOM 633 O O . GLN A 1 83 ? -6.621 -11.960 1.921 1.00 95.00 83 GLN A O 1
ATOM 638 N N . TRP A 1 84 ? -4.510 -11.209 1.708 1.00 95.00 84 TRP A N 1
ATOM 639 C CA . TRP A 1 84 ? -4.858 -10.108 0.819 1.00 95.00 84 TRP A CA 1
ATOM 640 C C . TRP A 1 84 ? -5.295 -10.633 -0.545 1.00 95.00 84 TRP A C 1
ATOM 642 O O . TRP A 1 84 ? -4.683 -11.522 -1.134 1.00 95.00 84 TRP A O 1
ATOM 652 N N . ARG A 1 85 ? -6.369 -10.048 -1.074 1.00 93.75 85 ARG A N 1
ATOM 653 C CA . ARG A 1 85 ? -6.877 -10.372 -2.408 1.00 93.75 85 ARG A CA 1
ATOM 654 C C . ARG A 1 85 ? -6.341 -9.356 -3.402 1.00 93.75 85 ARG A C 1
ATOM 656 O O . ARG A 1 85 ? -6.552 -8.160 -3.225 1.00 93.75 85 ARG A O 1
ATOM 663 N N . ALA A 1 86 ? -5.708 -9.841 -4.462 1.00 92.06 86 ALA A N 1
ATOM 664 C CA . ALA A 1 86 ? -5.188 -9.015 -5.542 1.00 92.06 86 ALA A CA 1
ATOM 665 C C . ALA A 1 86 ? -5.875 -9.370 -6.863 1.00 92.06 86 ALA A C 1
ATOM 667 O O . ALA A 1 86 ? -6.120 -10.537 -7.165 1.00 92.06 86 ALA A O 1
ATOM 668 N N . VAL A 1 87 ? -6.179 -8.350 -7.662 1.00 90.56 87 VAL A N 1
ATOM 669 C CA . VAL A 1 87 ? -6.684 -8.507 -9.027 1.00 90.56 87 VAL A CA 1
ATOM 670 C C . VAL A 1 87 ? -6.033 -7.457 -9.910 1.00 90.56 87 VAL A C 1
ATOM 672 O O . VAL A 1 87 ? -5.894 -6.297 -9.516 1.00 90.56 87 VAL A O 1
ATOM 675 N N . ARG A 1 88 ? -5.630 -7.850 -11.119 1.00 89.25 88 ARG A N 1
ATOM 676 C CA . ARG A 1 88 ? -5.132 -6.893 -12.105 1.00 89.25 88 ARG A CA 1
ATOM 677 C C . ARG A 1 88 ? -6.290 -6.017 -12.574 1.00 89.25 88 ARG A C 1
ATOM 679 O O . ARG A 1 88 ? -7.297 -6.523 -13.065 1.00 89.25 88 ARG A O 1
ATOM 686 N N . SER A 1 89 ? -6.145 -4.703 -12.433 1.00 86.25 89 SER A N 1
ATOM 687 C CA . SER A 1 89 ? -7.150 -3.766 -12.933 1.00 86.25 89 SER A CA 1
ATOM 688 C C . SER A 1 89 ? -7.185 -3.783 -14.462 1.00 86.25 89 SER A C 1
ATOM 690 O O . SER A 1 89 ? -6.145 -3.735 -15.112 1.00 86.25 89 SER A O 1
ATOM 692 N N . ASN A 1 90 ? -8.387 -3.797 -15.036 1.00 83.44 90 ASN A N 1
ATOM 693 C CA . ASN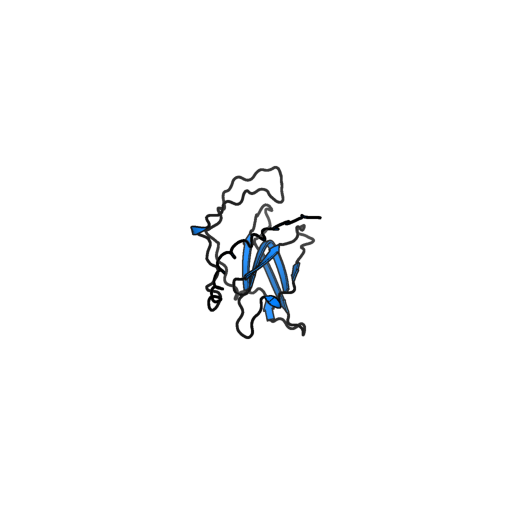 A 1 90 ? -8.615 -3.694 -16.480 1.00 83.44 90 ASN A CA 1
ATOM 694 C C . ASN A 1 90 ? -8.887 -2.247 -16.942 1.00 83.44 90 ASN A C 1
ATOM 696 O O . ASN A 1 90 ? -9.259 -2.028 -18.101 1.00 83.44 90 ASN A O 1
ATOM 700 N N . CYS A 1 91 ? -8.759 -1.264 -16.040 1.00 84.50 91 CYS A N 1
ATOM 701 C CA . CYS A 1 91 ? -9.001 0.135 -16.378 1.00 84.50 91 CYS A CA 1
ATOM 702 C C . CYS A 1 91 ? -7.772 0.850 -16.932 1.00 84.50 91 CYS A C 1
ATOM 704 O O . CYS A 1 91 ? -7.955 1.800 -17.685 1.00 84.50 91 CYS A O 1
ATOM 706 N N . TRP A 1 92 ? -6.561 0.383 -16.620 1.00 84.31 92 TRP A N 1
ATOM 707 C CA . TRP A 1 92 ? -5.318 0.891 -17.203 1.00 84.31 92 TRP A CA 1
ATOM 708 C C . TRP A 1 92 ? -4.874 0.019 -18.375 1.00 84.31 92 TRP A C 1
ATOM 710 O O . TRP A 1 92 ? -4.926 -1.209 -18.294 1.00 84.31 92 TRP A O 1
ATOM 720 N N . TRP A 1 93 ? -4.434 0.661 -19.456 1.00 82.69 93 TRP A N 1
ATOM 721 C CA . TRP A 1 93 ? -3.723 -0.023 -20.536 1.00 82.69 93 TRP A CA 1
ATOM 722 C C . TRP A 1 93 ? -2.276 -0.325 -20.125 1.00 82.69 93 TRP A C 1
ATOM 724 O O . TRP A 1 93 ? -1.661 0.458 -19.406 1.00 82.69 93 TRP A O 1
ATOM 734 N N . ASP A 1 94 ? -1.746 -1.461 -20.583 1.00 76.31 94 ASP A N 1
ATOM 735 C CA . ASP A 1 94 ? -0.395 -1.955 -20.278 1.00 76.31 94 ASP A CA 1
ATOM 736 C C . ASP A 1 94 ? 0.601 -1.819 -21.441 1.00 76.31 94 ASP A C 1
ATOM 738 O O . ASP A 1 94 ? 1.788 -2.074 -21.271 1.00 76.31 94 ASP A O 1
ATOM 742 N N . LYS A 1 95 ? 0.125 -1.403 -22.618 1.00 75.88 95 LYS A N 1
ATOM 743 C CA . LYS A 1 95 ? 0.924 -1.170 -23.830 1.00 75.88 95 LYS A CA 1
ATOM 744 C C . LYS A 1 95 ? 0.746 0.261 -24.317 1.00 75.88 95 LYS A C 1
ATOM 746 O O . LYS A 1 95 ? 0.228 0.507 -25.405 1.00 75.88 95 LYS A O 1
ATOM 751 N N . THR A 1 96 ? 1.107 1.209 -23.468 1.00 73.56 96 THR A N 1
ATOM 752 C CA . THR A 1 96 ? 1.078 2.635 -23.797 1.00 73.56 96 THR A CA 1
ATOM 753 C C . THR A 1 96 ? 2.432 3.089 -24.323 1.00 73.56 96 THR A C 1
ATOM 755 O O . THR A 1 96 ? 3.465 2.502 -24.005 1.00 73.56 96 THR A O 1
ATOM 758 N N . PHE A 1 97 ? 2.429 4.136 -25.152 1.00 74.56 97 PHE A N 1
ATOM 759 C CA . PHE A 1 97 ? 3.667 4.730 -25.645 1.00 74.56 97 PHE A CA 1
ATOM 760 C C . PHE A 1 97 ? 4.549 5.164 -24.471 1.00 74.56 97 PHE A C 1
ATOM 762 O O . PHE A 1 97 ? 4.084 5.834 -23.544 1.00 74.56 97 PHE A O 1
ATOM 769 N N . SER A 1 98 ? 5.817 4.768 -24.545 1.00 68.88 98 SER A N 1
ATOM 770 C CA . SER A 1 98 ? 6.816 5.001 -23.518 1.00 68.88 98 SER A CA 1
ATOM 771 C C . SER A 1 98 ? 7.953 5.845 -24.096 1.00 68.88 98 SER A C 1
ATOM 773 O O . SER A 1 98 ? 8.751 5.337 -24.888 1.00 68.88 98 SER A O 1
ATOM 775 N N . PRO A 1 99 ? 8.011 7.162 -23.810 1.00 66.00 99 PRO A N 1
ATOM 776 C CA . PRO A 1 99 ? 9.098 7.992 -24.302 1.00 66.00 99 PRO A CA 1
ATOM 777 C C . PRO A 1 99 ? 10.373 7.680 -23.518 1.00 66.00 99 PRO A C 1
ATOM 779 O O . PRO A 1 99 ? 10.437 7.926 -22.316 1.00 66.00 99 PRO A O 1
ATOM 782 N N . HIS A 1 100 ? 11.427 7.234 -24.203 1.00 65.38 100 HIS A N 1
ATOM 783 C CA . HIS A 1 100 ? 12.726 6.865 -23.616 1.00 65.38 100 HIS A CA 1
ATOM 784 C C . HIS A 1 100 ? 13.523 8.025 -22.969 1.00 65.38 100 HIS A C 1
ATOM 786 O O . HIS A 1 100 ? 14.683 7.850 -22.619 1.00 65.38 100 HIS A O 1
ATOM 792 N N . MET A 1 101 ? 12.930 9.206 -22.761 1.00 67.56 101 MET A N 1
ATOM 793 C CA . MET A 1 101 ? 13.623 10.366 -22.180 1.00 67.56 101 MET A CA 1
ATOM 794 C C . MET A 1 101 ? 13.682 10.370 -20.636 1.00 67.56 101 MET A C 1
ATOM 796 O O . MET A 1 101 ? 14.460 11.138 -20.082 1.00 67.56 101 MET A O 1
ATOM 800 N N . ASN A 1 102 ? 12.885 9.558 -19.919 1.00 63.16 102 ASN A N 1
ATOM 801 C CA . ASN A 1 102 ? 12.819 9.581 -18.442 1.00 63.16 102 ASN A CA 1
ATOM 802 C C . ASN A 1 102 ? 12.640 8.204 -17.769 1.00 63.16 102 ASN A C 1
ATOM 804 O O . ASN A 1 102 ? 11.503 7.774 -17.582 1.00 63.16 102 ASN A O 1
ATOM 808 N N . ILE A 1 103 ? 13.737 7.595 -17.294 1.00 62.06 103 ILE A N 1
ATOM 809 C CA . ILE A 1 103 ? 13.791 6.264 -16.636 1.00 62.06 103 ILE A CA 1
ATOM 810 C C . ILE A 1 103 ? 12.766 6.001 -15.537 1.00 62.06 103 ILE A C 1
ATOM 812 O O . ILE A 1 103 ? 12.344 4.861 -15.326 1.00 62.06 103 ILE A O 1
ATOM 816 N N . VAL A 1 104 ? 12.275 7.065 -14.913 1.00 61.47 104 VAL A N 1
ATOM 817 C CA . VAL A 1 104 ? 11.378 7.011 -13.761 1.00 61.47 104 VAL A CA 1
ATOM 818 C C . VAL A 1 104 ? 9.902 7.227 -14.141 1.00 61.47 104 VAL A C 1
ATOM 820 O O . VAL A 1 104 ? 9.009 6.720 -13.463 1.00 61.47 104 VAL A O 1
ATOM 823 N N . TYR A 1 105 ? 9.622 7.954 -15.228 1.00 65.81 105 TYR A N 1
ATOM 824 C CA . TYR A 1 105 ? 8.267 8.338 -15.665 1.00 65.81 105 TYR A CA 1
ATOM 825 C C . TYR A 1 105 ? 8.040 8.081 -17.159 1.00 65.81 105 TYR A C 1
ATOM 827 O O . TYR A 1 105 ? 7.420 8.882 -17.857 1.00 65.81 105 TYR A O 1
ATOM 835 N N . HIS A 1 106 ? 8.541 6.966 -17.674 1.00 65.88 106 HIS A N 1
ATOM 836 C CA . HIS A 1 106 ? 8.445 6.624 -19.091 1.00 65.88 106 HIS A CA 1
ATOM 837 C C . HIS A 1 106 ? 7.031 6.267 -19.579 1.00 65.88 106 HIS A C 1
ATOM 839 O O . HIS A 1 106 ? 6.910 5.554 -20.556 1.00 65.88 106 HIS A O 1
ATOM 845 N N . TYR A 1 107 ? 5.930 6.674 -18.950 1.00 70.75 107 TYR A N 1
ATOM 846 C CA . TYR A 1 107 ? 4.614 6.224 -19.410 1.00 70.75 107 TYR A CA 1
ATOM 847 C C . TYR A 1 107 ? 3.569 7.325 -19.356 1.00 70.75 107 TYR A C 1
ATOM 849 O O . TYR A 1 107 ? 3.471 8.087 -18.395 1.00 70.75 107 TYR A O 1
ATOM 857 N N . GLN A 1 108 ? 2.744 7.373 -20.399 1.00 74.81 108 GLN A N 1
ATOM 858 C CA . GLN A 1 108 ? 1.498 8.116 -20.364 1.00 74.81 108 GLN A CA 1
ATOM 859 C C . GLN A 1 108 ? 0.406 7.192 -19.823 1.00 74.81 108 GLN A C 1
ATOM 861 O O . GLN A 1 108 ? 0.115 6.146 -20.406 1.00 74.81 108 GLN A O 1
ATOM 866 N N . GLU A 1 109 ? -0.208 7.561 -18.700 1.00 77.81 109 GLU A N 1
ATOM 867 C CA . GLU A 1 109 ? -1.331 6.800 -18.161 1.00 77.81 109 GLU A CA 1
ATOM 868 C C . GLU A 1 109 ? -2.564 6.989 -19.048 1.00 77.81 109 GLU A C 1
ATOM 870 O O . GLU A 1 109 ? -3.056 8.097 -19.249 1.00 77.81 109 GLU A O 1
ATOM 875 N N . HIS A 1 110 ? -3.071 5.893 -19.606 1.00 78.62 110 HIS A N 1
ATOM 876 C CA . HIS A 1 110 ? -4.370 5.882 -20.266 1.00 78.62 110 HIS A CA 1
ATOM 877 C C . HIS A 1 110 ? -5.304 5.025 -19.410 1.00 78.62 110 HIS A C 1
ATOM 879 O O . HIS A 1 110 ? -5.046 3.840 -19.185 1.00 78.62 110 HIS A O 1
ATOM 885 N N . CYS A 1 111 ? -6.374 5.635 -18.897 1.00 80.56 111 CYS A N 1
ATOM 886 C CA . CYS A 1 111 ? -7.318 4.981 -17.997 1.00 80.56 111 CYS A CA 1
ATOM 887 C C . CYS A 1 111 ? -8.758 5.130 -18.495 1.00 80.56 111 CYS A C 1
ATOM 889 O O . CYS A 1 111 ? -9.254 6.238 -18.699 1.00 80.56 111 CYS A O 1
ATOM 891 N N . ALA A 1 112 ? -9.460 4.009 -18.650 1.00 81.38 112 ALA A N 1
ATOM 892 C CA . ALA A 1 112 ? -10.885 3.992 -18.944 1.00 81.38 112 ALA A CA 1
ATOM 893 C C . ALA A 1 112 ? -11.690 4.054 -17.636 1.00 81.38 112 ALA A C 1
ATOM 895 O O . ALA A 1 112 ? -11.902 3.029 -16.988 1.00 81.38 112 ALA A O 1
ATOM 896 N N . SER A 1 113 ? -12.206 5.235 -17.274 1.00 74.38 113 SER A N 1
ATOM 897 C CA . SER A 1 113 ? -12.993 5.443 -16.041 1.00 74.38 113 SER A CA 1
ATOM 898 C C . SER A 1 113 ? -14.170 4.468 -15.897 1.00 74.38 113 SER A C 1
ATOM 900 O O . SER A 1 113 ? -14.400 3.942 -14.814 1.00 74.38 113 SER A O 1
ATOM 902 N N . ARG A 1 114 ? -14.845 4.132 -17.007 1.00 72.81 114 ARG A N 1
ATOM 903 C CA . ARG A 1 114 ? -15.945 3.145 -17.065 1.00 72.81 114 ARG A CA 1
ATOM 904 C C . ARG A 1 114 ? -15.555 1.725 -16.639 1.00 72.81 114 ARG A C 1
ATOM 906 O O . ARG A 1 114 ? -16.424 0.923 -16.324 1.00 72.81 114 ARG A O 1
ATOM 913 N N . ARG A 1 115 ? -14.263 1.395 -16.693 1.00 73.25 115 ARG A N 1
ATOM 914 C CA . ARG A 1 115 ? -13.705 0.096 -16.289 1.00 73.25 115 ARG A CA 1
ATOM 915 C C . ARG A 1 115 ? -13.066 0.152 -14.911 1.00 73.25 115 ARG A C 1
ATOM 917 O O . ARG A 1 115 ? -12.610 -0.872 -14.416 1.00 73.25 115 ARG A O 1
ATOM 924 N N . ARG A 1 116 ? -12.990 1.336 -14.292 1.00 67.56 116 ARG A N 1
ATOM 925 C CA . ARG A 1 116 ? -12.416 1.470 -12.959 1.00 67.56 116 ARG A CA 1
ATOM 926 C C . ARG A 1 116 ? -13.255 0.617 -12.023 1.00 67.56 116 ARG A C 1
ATOM 928 O O . ARG A 1 116 ? -14.445 0.870 -11.848 1.00 67.56 116 ARG A O 1
ATOM 935 N N . HIS A 1 117 ? -12.635 -0.415 -11.458 1.00 61.25 117 HIS A N 1
ATOM 936 C CA . HIS A 1 117 ? -13.289 -1.201 -10.429 1.00 61.25 117 HIS A CA 1
ATOM 937 C C . HIS A 1 117 ? -13.718 -0.217 -9.331 1.00 61.25 117 HIS A C 1
ATOM 939 O O . HIS A 1 117 ? -12.883 0.594 -8.917 1.00 61.25 117 HIS A O 1
ATOM 945 N N . PRO A 1 118 ? -14.970 -0.247 -8.845 1.00 53.41 118 PRO A N 1
ATOM 946 C CA . PRO A 1 118 ? -15.444 0.681 -7.813 1.00 53.41 118 PRO A CA 1
ATOM 947 C C . PRO A 1 118 ? -14.753 0.490 -6.443 1.00 53.41 118 PRO A C 1
ATOM 949 O O . PRO A 1 118 ? -15.238 0.989 -5.437 1.00 53.41 118 PRO A O 1
ATOM 952 N N . GLY A 1 119 ? -13.626 -0.231 -6.394 1.00 53.41 119 GLY A N 1
ATOM 953 C CA . GLY A 1 119 ? -13.070 -0.864 -5.207 1.00 53.41 119 GLY A CA 1
ATOM 954 C C . GLY A 1 119 ? -13.808 -2.166 -4.870 1.00 53.41 119 GLY A C 1
ATOM 955 O O . GLY A 1 119 ? -14.740 -2.570 -5.580 1.00 53.41 119 GLY A O 1
ATOM 956 N N . PRO A 1 120 ? -13.415 -2.854 -3.786 1.00 48.38 120 PRO A N 1
ATOM 957 C CA . PRO A 1 120 ? -14.332 -3.734 -3.066 1.00 48.38 120 PRO A CA 1
ATOM 958 C C . PRO A 1 120 ? -15.621 -2.954 -2.730 1.00 48.38 120 PRO A C 1
ATOM 960 O O . PRO A 1 120 ? -15.589 -1.730 -2.623 1.00 48.38 120 PRO A O 1
ATOM 963 N N . ARG A 1 121 ? -16.773 -3.610 -2.534 1.00 48.09 121 ARG A N 1
ATOM 964 C CA . ARG A 1 121 ? -17.906 -2.935 -1.868 1.00 48.09 121 ARG A CA 1
ATOM 965 C C . ARG A 1 121 ? -17.508 -2.727 -0.401 1.00 48.09 121 ARG A C 1
ATOM 967 O O . ARG A 1 121 ? -17.668 -3.625 0.421 1.00 48.09 121 ARG A O 1
ATOM 974 N N . LEU A 1 122 ? -16.871 -1.593 -0.126 1.00 49.81 122 LEU A N 1
ATOM 975 C CA . LEU A 1 122 ? -16.272 -1.221 1.154 1.00 49.81 122 LEU A CA 1
ATOM 976 C C . LEU A 1 122 ? -17.373 -0.677 2.084 1.00 49.81 122 LEU A C 1
ATOM 978 O O . LEU A 1 122 ? -17.622 0.518 2.092 1.00 49.81 122 LEU A O 1
ATOM 982 N N . GLY A 1 123 ? -18.058 -1.551 2.832 1.00 46.12 123 GLY A N 1
ATOM 983 C CA . GLY A 1 123 ? -18.999 -1.143 3.894 1.00 46.12 123 GLY A CA 1
ATOM 984 C C . GLY A 1 123 ? -20.274 -0.416 3.421 1.00 46.12 123 GLY A C 1
ATOM 985 O O . GLY A 1 123 ? -20.485 -0.251 2.216 1.00 46.12 123 GLY A O 1
ATOM 986 N N . PRO A 1 124 ? -21.190 -0.044 4.343 1.00 38.81 124 PRO A N 1
ATOM 987 C CA . PRO A 1 124 ? -22.399 0.685 3.980 1.00 38.81 124 PRO A CA 1
ATOM 988 C C . PRO A 1 124 ? -22.004 2.024 3.359 1.00 38.81 124 PRO A C 1
ATOM 990 O O . PRO A 1 124 ? -21.174 2.749 3.899 1.00 38.81 124 PRO A O 1
ATOM 993 N N . SER A 1 125 ? -22.599 2.328 2.205 1.00 37.72 125 SER A N 1
ATOM 994 C CA . SER A 1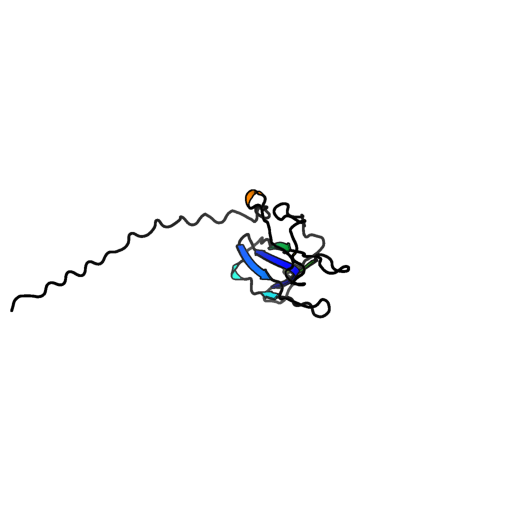 125 ? -22.417 3.599 1.506 1.00 37.72 125 SER A CA 1
ATOM 995 C C . SER A 1 125 ? -22.524 4.750 2.512 1.00 37.72 125 SER A C 1
ATOM 997 O O . SER A 1 125 ? -23.546 4.813 3.203 1.00 37.72 125 SER A O 1
ATOM 999 N N . PRO A 1 126 ? -21.547 5.674 2.603 1.00 41.50 126 PRO A N 1
ATOM 1000 C CA . PRO A 1 126 ? -21.762 6.890 3.368 1.00 41.50 126 PRO A CA 1
ATOM 1001 C C . PRO A 1 126 ? -23.022 7.542 2.801 1.00 41.50 126 PRO A C 1
ATOM 1003 O O . PRO A 1 126 ? -23.181 7.640 1.576 1.00 41.50 126 PRO A O 1
ATOM 1006 N N . ALA A 1 127 ? -23.963 7.889 3.682 1.00 39.72 127 ALA A N 1
ATOM 1007 C CA . ALA A 1 127 ? -25.154 8.620 3.289 1.00 39.72 127 ALA A CA 1
ATOM 1008 C C . ALA A 1 127 ? -24.685 9.811 2.453 1.00 39.72 127 ALA A C 1
ATOM 1010 O O . ALA A 1 127 ? -23.832 10.582 2.898 1.00 39.72 127 ALA A O 1
ATOM 1011 N N . ARG A 1 128 ? -25.171 9.915 1.209 1.00 37.97 128 ARG A N 1
ATOM 1012 C CA . ARG A 1 128 ? -24.890 11.077 0.367 1.00 37.97 128 ARG A CA 1
ATOM 1013 C C . ARG A 1 128 ? -25.269 12.298 1.191 1.00 37.97 128 ARG A C 1
ATOM 1015 O O . ARG A 1 128 ? -26.451 12.494 1.463 1.00 37.97 128 ARG A O 1
ATOM 1022 N N . ARG A 1 129 ? -24.281 13.092 1.609 1.00 37.44 129 ARG A N 1
ATOM 1023 C CA . ARG A 1 129 ? -24.549 14.418 2.158 1.00 37.44 129 ARG A CA 1
ATOM 1024 C C . ARG A 1 129 ? -25.367 15.135 1.079 1.00 37.44 129 ARG A C 1
ATOM 1026 O O . ARG A 1 129 ? -24.901 15.162 -0.066 1.00 37.44 129 ARG A O 1
ATOM 1033 N N . PRO A 1 130 ? -26.593 15.605 1.367 1.00 36.53 130 PRO A N 1
ATOM 1034 C CA . PRO A 1 130 ? -27.357 16.350 0.384 1.00 36.53 130 PRO A CA 1
ATOM 1035 C C . PRO A 1 130 ? -26.473 17.486 -0.121 1.00 36.53 130 PRO A C 1
ATOM 1037 O O . PRO A 1 130 ? -25.858 18.187 0.683 1.00 36.53 130 PRO A O 1
ATOM 1040 N N . LEU A 1 131 ? -26.352 17.610 -1.442 1.00 38.50 131 LEU A N 1
ATOM 1041 C CA . LEU A 1 131 ? -25.762 18.797 -2.043 1.00 38.50 131 LEU A CA 1
ATOM 1042 C C . LEU A 1 131 ? -26.575 19.977 -1.515 1.00 38.50 131 LEU A C 1
ATOM 1044 O O . LEU A 1 131 ? -27.773 20.057 -1.794 1.00 38.50 131 LEU A O 1
ATOM 1048 N N . GLU A 1 132 ? -25.956 20.843 -0.712 1.00 44.19 132 GLU A N 1
ATOM 1049 C CA . GLU A 1 132 ? -26.581 22.121 -0.406 1.00 44.19 132 GLU A CA 1
ATOM 1050 C C . GLU A 1 132 ? -26.848 22.820 -1.742 1.00 44.19 132 GLU A C 1
ATOM 1052 O O . GLU A 1 132 ? -25.944 22.897 -2.585 1.00 44.19 132 GLU A O 1
ATOM 1057 N N . PRO A 1 133 ? -28.085 23.283 -1.991 1.00 48.12 133 PRO A N 1
ATOM 1058 C CA . PRO A 1 133 ? -28.351 24.076 -3.174 1.00 48.12 133 PRO A CA 1
ATOM 1059 C C . PRO A 1 133 ? -27.444 25.312 -3.132 1.00 48.12 133 PRO A C 1
ATOM 1061 O O . PRO A 1 133 ? -27.232 25.868 -2.050 1.00 48.12 133 PRO A O 1
ATOM 1064 N N . PRO A 1 134 ? -26.896 25.754 -4.278 1.00 48.44 134 PRO A N 1
ATOM 1065 C CA . PRO A 1 134 ? -26.015 26.910 -4.314 1.00 48.44 134 PRO A CA 1
ATOM 1066 C C . PRO A 1 134 ? -26.718 28.097 -3.653 1.00 48.44 134 PRO A C 1
ATOM 1068 O O . PRO A 1 134 ? -27.793 28.523 -4.087 1.00 48.44 134 PRO A O 1
ATOM 1071 N N . GLY A 1 135 ? -26.126 28.591 -2.563 1.00 45.34 135 GLY A N 1
ATOM 1072 C CA . GLY A 1 135 ? -26.626 29.751 -1.843 1.00 45.34 135 GLY A CA 1
ATOM 1073 C C . GLY A 1 135 ? -26.774 30.919 -2.812 1.00 45.34 135 GLY A C 1
ATOM 1074 O O . GLY A 1 135 ? -25.841 31.246 -3.547 1.00 45.34 135 GLY A O 1
ATOM 1075 N N . ARG A 1 136 ? -27.963 31.531 -2.848 1.00 39.06 136 ARG A N 1
ATOM 1076 C CA . ARG A 1 136 ? -28.197 32.737 -3.650 1.00 39.06 136 ARG A CA 1
ATOM 1077 C C . ARG A 1 136 ? -27.131 33.784 -3.297 1.00 39.06 136 ARG A C 1
ATOM 1079 O O . ARG A 1 136 ? -26.945 34.046 -2.105 1.00 39.06 136 ARG A O 1
ATOM 1086 N N . PRO A 1 137 ? -26.476 34.420 -4.283 1.00 40.12 137 PRO A N 1
ATOM 1087 C CA . PRO A 1 137 ? -25.577 35.525 -3.999 1.00 40.12 137 PRO A CA 1
ATOM 1088 C C . PRO A 1 137 ? -26.367 36.636 -3.299 1.00 40.12 137 PRO A C 1
ATOM 1090 O O . PRO A 1 137 ? -27.360 37.147 -3.823 1.00 40.12 137 PRO A O 1
ATOM 1093 N N . ARG A 1 138 ? -25.947 36.990 -2.081 1.00 39.09 138 ARG A N 1
ATOM 1094 C CA . ARG A 1 138 ? -26.434 38.184 -1.390 1.00 39.09 138 ARG A CA 1
ATOM 1095 C C . ARG A 1 138 ? -25.828 39.394 -2.096 1.00 39.09 138 ARG A C 1
ATOM 1097 O O . ARG A 1 138 ? -24.714 39.796 -1.783 1.00 39.09 138 ARG A O 1
ATOM 1104 N N . HIS A 1 139 ? -26.551 39.969 -3.050 1.00 39.50 139 HIS A N 1
ATOM 1105 C CA . HIS A 1 139 ? -26.260 41.325 -3.502 1.00 39.50 139 HIS A CA 1
ATOM 1106 C C . HIS A 1 139 ? -26.659 42.293 -2.384 1.00 39.50 139 HIS A C 1
ATOM 1108 O O . HIS A 1 139 ? -27.831 42.625 -2.220 1.00 39.50 139 HIS A O 1
ATOM 1114 N N . SER A 1 140 ? -25.684 42.720 -1.583 1.00 41.03 140 SER A N 1
ATOM 1115 C CA . SER A 1 140 ? -25.813 43.910 -0.747 1.00 41.03 140 SER A CA 1
ATOM 1116 C C . SER A 1 140 ? -25.741 45.135 -1.659 1.00 41.03 140 SER A C 1
ATOM 1118 O O . SER A 1 140 ? -24.656 45.571 -2.044 1.00 41.03 140 SER A O 1
ATOM 1120 N N . LEU A 1 141 ? -26.901 45.664 -2.047 1.00 37.84 141 LEU A N 1
ATOM 1121 C CA . LEU A 1 141 ? -27.009 47.011 -2.600 1.00 37.84 141 LEU A CA 1
ATOM 1122 C C . LEU A 1 141 ? -26.610 48.001 -1.497 1.00 37.84 141 LEU A C 1
ATOM 1124 O O . LEU A 1 141 ? -27.350 48.204 -0.537 1.00 37.84 141 LEU A O 1
ATOM 1128 N N . HIS A 1 142 ? -25.419 48.584 -1.624 1.00 38.12 142 HIS A N 1
ATOM 1129 C CA . HIS A 1 142 ? -25.075 49.830 -0.949 1.00 38.12 142 HIS A CA 1
ATOM 1130 C C . HIS A 1 142 ? -25.943 50.940 -1.563 1.00 38.12 142 HIS A C 1
ATOM 1132 O O . HIS A 1 142 ? -25.649 51.414 -2.656 1.00 38.12 142 HIS A O 1
ATOM 1138 N N . ASP A 1 143 ? -27.025 51.327 -0.884 1.00 40.62 143 ASP A N 1
ATOM 1139 C CA . ASP A 1 143 ? -27.770 52.553 -1.195 1.00 40.62 143 ASP A CA 1
ATOM 1140 C C . ASP A 1 143 ? -27.093 53.715 -0.453 1.00 40.62 143 ASP A C 1
ATOM 1142 O O . ASP A 1 143 ? -27.351 53.983 0.723 1.00 40.62 143 ASP A O 1
ATOM 1146 N N . SER A 1 144 ? -26.131 54.357 -1.114 1.00 42.47 144 SER A N 1
ATOM 1147 C CA . SER A 1 144 ? -25.535 55.614 -0.668 1.00 42.47 144 SER A CA 1
ATOM 1148 C C . SER A 1 144 ? -26.506 56.758 -0.957 1.00 42.47 144 SER A C 1
ATOM 1150 O O . SER A 1 144 ? -26.488 57.338 -2.041 1.00 42.47 144 SER A O 1
ATOM 1152 N N . ARG A 1 145 ? -27.339 57.103 0.029 1.00 38.53 145 ARG A N 1
ATOM 1153 C CA . ARG A 1 145 ? -28.044 58.390 0.070 1.00 38.53 145 ARG A CA 1
ATOM 1154 C C . ARG A 1 145 ? -27.222 59.393 0.870 1.00 38.53 145 ARG A C 1
ATOM 1156 O O . ARG A 1 145 ? -27.182 59.339 2.095 1.00 38.53 145 ARG A O 1
ATOM 1163 N N . SER A 1 146 ? -26.589 60.317 0.159 1.00 42.19 146 SER A N 1
ATOM 1164 C CA . SER A 1 146 ? -26.018 61.550 0.701 1.00 42.19 146 SER A CA 1
ATOM 1165 C C . SER A 1 146 ? -26.776 62.751 0.130 1.00 42.19 146 SER A C 1
ATOM 1167 O O . SER A 1 146 ? -26.864 62.890 -1.089 1.00 42.19 146 SER A O 1
ATOM 1169 N N . GLY A 1 147 ? -27.288 63.606 1.022 1.00 35.62 147 GLY A N 1
ATOM 1170 C CA . GLY A 1 147 ? -27.920 64.906 0.748 1.00 35.62 147 GLY A CA 1
ATOM 1171 C C . GLY A 1 147 ? -29.352 64.991 1.304 1.00 35.62 147 GLY A C 1
ATOM 1172 O O . GLY A 1 147 ? -30.096 64.025 1.128 1.00 35.62 147 GLY A O 1
ATOM 1173 N N . PRO A 1 148 ? -29.766 66.095 1.966 1.00 45.16 148 PRO A N 1
ATOM 1174 C CA . PRO A 1 148 ? -29.320 67.474 1.721 1.00 45.16 148 PRO A CA 1
ATOM 1175 C C . PRO A 1 148 ? -28.823 68.231 2.975 1.00 45.16 148 PRO A C 1
ATOM 1177 O O . PRO A 1 148 ? -29.162 67.873 4.103 1.00 45.16 148 PRO A O 1
ATOM 1180 N N . GLY A 1 149 ? -28.053 69.303 2.763 1.00 37.22 149 GLY A N 1
ATOM 1181 C CA . GLY A 1 149 ? -27.592 70.237 3.798 1.00 37.22 149 GLY A CA 1
ATOM 1182 C C . GLY A 1 149 ? -26.496 71.148 3.280 1.00 37.22 149 GLY A C 1
ATOM 1183 O O . GLY A 1 149 ? -25.355 70.650 3.193 1.00 37.22 149 GLY A O 1
#

Foldseek 3Di:
DKKDKAVKKFKDKLLHTDDIDDDDDDPVDDDIDDDDCVVRDDPDDMDMDMDFDHPCLDVPDDTDMWDWDADPVRHTPDTDDPVDDDDDQPFWDPDAQFPPPDSNPRGDTHGDPVRGDSTPPRDDDDDPPPDDDPPDDPPPPPPDDDDDD

Secondary structure (DSSP, 8-state):
-EEEEESEEEEEETTEEEEEEPPP-BTTB---EE---GGG--SS---EEEEEE----STT---EEEEEEE-TTS-EEEE--TTS-----SSB-SS----TT-TT------B-GGG----S--SS-------PPPPPP------------

pLDDT: mean 77.15, std 20.62, range [35.62, 97.94]

Sequence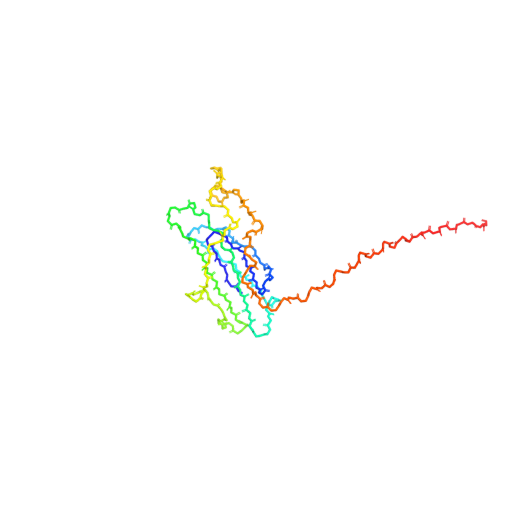 (149 aa):
MFITADTRYQLYINGQFVQRGSALSVPFFHYYDELDVSEFLTPGRNCAAVIVQYVGNSEDSRGGLLAELTGADGAPLLATNAQWRAVRSNCWWDKTFSPHMNIVYHYQEHCASRRRHPGPRLGPSPARRPLEPPGRPRHSLHDSRSGPG

Radius of gyration: 23.17 Å; chains: 1; bounding box: 48×84×47 Å